Protein AF-A0AAU6CGR7-F1 (afdb_monomer_lite)

Secondary structure (DSSP, 8-state):
--SHHHHHHHHHHHHHHHHHHHHHHHHHHHHHHHHHHHHHHHHHH---S-SSHHHHHHHHHHHHHHHHHHHHHHHHHHHHHHHHHHHHHHHHHHHHHHHHHHHHHHTTPPPPPPPP--------

pLDDT: mean 73.62, std 15.47, range [38.69, 92.25]

Radius of gyration: 31.85 Å; chains: 1; bounding box: 56×22×113 Å

Structure (mmCIF, N/CA/C/O backbone):
data_AF-A0AAU6CGR7-F1
#
_entry.id   AF-A0AAU6CGR7-F1
#
loop_
_atom_site.group_PDB
_atom_site.id
_atom_site.type_symbol
_atom_site.label_atom_id
_atom_site.label_alt_id
_atom_site.label_comp_id
_atom_site.label_asym_id
_atom_site.label_entity_id
_atom_site.label_seq_id
_atom_site.pdbx_PDB_ins_code
_atom_site.Cartn_x
_atom_site.Cartn_y
_atom_site.Cartn_z
_atom_site.occupancy
_atom_site.B_iso_or_equiv
_atom_site.auth_seq_id
_atom_site.auth_comp_id
_atom_site.auth_asym_id
_atom_site.auth_atom_id
_atom_site.pdbx_PDB_model_num
ATOM 1 N N . MET A 1 1 ? 38.095 10.850 -31.794 1.00 39.06 1 MET A N 1
ATOM 2 C CA . MET A 1 1 ? 38.438 9.692 -30.947 1.00 39.06 1 MET A CA 1
ATOM 3 C C . MET A 1 1 ? 37.685 9.912 -29.651 1.00 39.06 1 MET A C 1
ATOM 5 O O . MET A 1 1 ? 38.155 10.679 -28.825 1.00 39.06 1 MET A O 1
ATOM 9 N N . GLY A 1 2 ? 36.451 9.421 -29.572 1.00 49.72 2 GLY A N 1
ATOM 10 C CA . GLY A 1 2 ? 35.550 9.723 -28.460 1.00 49.72 2 GLY A CA 1
ATOM 11 C C . GLY A 1 2 ? 34.107 9.376 -28.798 1.00 49.72 2 GLY A C 1
ATOM 12 O O . GLY A 1 2 ? 33.282 10.269 -28.818 1.00 49.72 2 GLY A O 1
ATOM 13 N N . ASP A 1 3 ? 33.844 8.109 -29.122 1.00 51.84 3 ASP A N 1
ATOM 14 C CA . ASP A 1 3 ? 32.479 7.601 -29.359 1.00 51.84 3 ASP A CA 1
ATOM 15 C C . ASP A 1 3 ? 32.293 6.154 -28.850 1.00 51.84 3 ASP A C 1
ATOM 17 O O . ASP A 1 3 ? 31.196 5.619 -28.911 1.00 51.84 3 ASP A O 1
ATOM 21 N N . ALA A 1 4 ? 33.348 5.495 -28.345 1.00 52.25 4 ALA A N 1
ATOM 22 C CA . ALA A 1 4 ? 33.279 4.093 -27.910 1.00 52.25 4 ALA A CA 1
ATOM 23 C C . ALA A 1 4 ? 32.996 3.923 -26.405 1.00 52.25 4 ALA A C 1
ATOM 25 O O . ALA A 1 4 ? 32.472 2.890 -26.006 1.00 52.25 4 ALA A O 1
ATOM 26 N N . ASP A 1 5 ? 33.329 4.918 -25.576 1.00 56.88 5 ASP A N 1
ATOM 27 C CA . ASP A 1 5 ? 33.093 4.851 -24.128 1.00 56.88 5 ASP A CA 1
ATOM 28 C C . ASP A 1 5 ? 31.621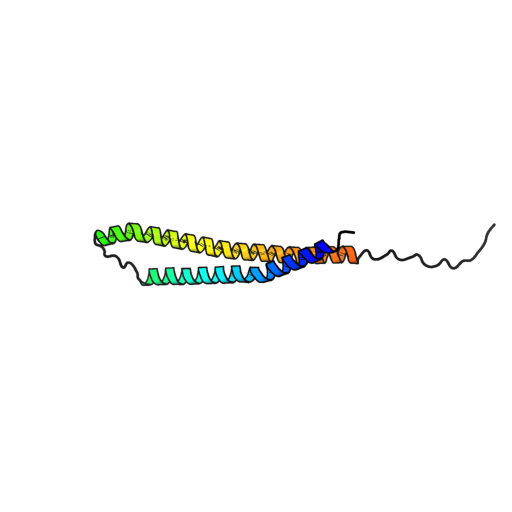 5.099 -23.764 1.00 56.88 5 ASP A C 1
ATOM 30 O O . ASP A 1 5 ? 31.126 4.517 -22.805 1.00 56.88 5 ASP A O 1
ATOM 34 N N . ASP A 1 6 ? 30.900 5.923 -24.531 1.00 58.56 6 ASP A N 1
ATOM 35 C CA . ASP A 1 6 ? 29.526 6.314 -24.183 1.00 58.56 6 ASP A CA 1
ATOM 36 C C . ASP A 1 6 ? 28.537 5.149 -24.369 1.00 58.56 6 ASP A C 1
ATOM 38 O O . ASP A 1 6 ? 27.712 4.904 -23.495 1.00 58.56 6 ASP A O 1
ATOM 42 N N . ASP A 1 7 ? 28.691 4.351 -25.432 1.00 56.81 7 ASP A N 1
ATOM 43 C CA . ASP A 1 7 ? 27.846 3.176 -25.726 1.00 56.81 7 ASP A CA 1
ATOM 44 C C . ASP A 1 7 ? 27.961 2.108 -24.618 1.00 56.81 7 ASP A C 1
ATOM 46 O O . ASP A 1 7 ? 26.971 1.582 -24.114 1.00 56.81 7 ASP A O 1
ATOM 50 N N . GLN A 1 8 ? 29.183 1.866 -24.131 1.00 59.12 8 GLN A N 1
ATOM 51 C CA . GLN A 1 8 ? 29.433 0.896 -23.063 1.00 59.12 8 GLN A CA 1
ATOM 52 C C . GLN A 1 8 ? 28.961 1.396 -21.684 1.00 59.12 8 GLN A C 1
ATOM 54 O O . GLN A 1 8 ? 28.552 0.602 -20.837 1.00 59.12 8 GLN A O 1
ATOM 59 N N . ILE A 1 9 ? 28.997 2.712 -21.443 1.00 60.59 9 ILE A N 1
ATOM 60 C CA . ILE A 1 9 ? 28.472 3.334 -20.216 1.00 60.59 9 ILE A CA 1
ATOM 61 C C . ILE A 1 9 ? 26.940 3.263 -20.173 1.00 60.59 9 ILE A C 1
ATOM 63 O O . ILE A 1 9 ? 26.363 3.129 -19.089 1.00 60.59 9 ILE A O 1
ATOM 67 N N . LEU A 1 10 ? 26.282 3.365 -21.326 1.00 61.75 10 LEU A N 1
ATOM 68 C CA . LEU A 1 10 ? 24.832 3.265 -21.458 1.00 61.75 10 LEU A CA 1
ATOM 69 C C . LEU A 1 10 ? 24.328 1.834 -21.216 1.00 61.75 10 LEU A C 1
ATOM 71 O O . LEU A 1 10 ? 23.432 1.648 -20.390 1.00 61.75 10 LEU A O 1
ATOM 75 N N . ASP A 1 11 ? 24.987 0.832 -21.803 1.00 62.16 11 ASP A N 1
ATOM 76 C CA . ASP A 1 11 ? 24.684 -0.591 -21.585 1.00 62.16 11 ASP A CA 1
ATOM 77 C C . ASP A 1 11 ? 24.747 -0.985 -20.099 1.00 62.16 11 ASP A C 1
ATOM 79 O O . ASP A 1 11 ? 23.850 -1.650 -19.574 1.00 62.16 11 ASP A O 1
ATOM 83 N N . ILE A 1 12 ? 25.793 -0.545 -19.388 1.00 64.31 12 ILE A N 1
ATOM 84 C CA . ILE A 1 12 ? 25.969 -0.836 -17.955 1.00 64.31 12 ILE A CA 1
ATOM 85 C C . ILE A 1 12 ? 24.809 -0.243 -17.139 1.00 64.31 12 ILE A C 1
ATOM 87 O O . ILE A 1 12 ? 24.236 -0.921 -16.287 1.00 64.31 12 ILE A O 1
ATOM 91 N N . LYS A 1 13 ? 24.405 0.998 -17.438 1.00 72.19 13 LYS A N 1
ATOM 92 C CA . LYS A 1 13 ? 23.290 1.669 -16.749 1.00 72.19 13 LYS A CA 1
ATOM 93 C C . LYS A 1 13 ? 21.935 1.027 -17.056 1.00 72.19 13 LYS A C 1
ATOM 95 O O . LYS A 1 13 ? 21.076 0.986 -16.177 1.00 72.19 13 LYS A O 1
ATOM 100 N N . LEU A 1 14 ? 21.738 0.517 -18.272 1.00 71.44 14 LEU A N 1
ATOM 101 C CA . LEU A 1 14 ? 20.518 -0.187 -18.667 1.00 71.44 14 LEU A CA 1
ATOM 102 C C . LEU A 1 14 ? 20.365 -1.513 -17.910 1.00 71.44 14 LEU A C 1
ATOM 104 O O . LEU A 1 14 ? 19.287 -1.807 -17.390 1.00 71.44 14 LEU A O 1
ATOM 108 N N . VAL A 1 15 ? 21.447 -2.286 -17.792 1.00 74.94 15 VAL A N 1
ATOM 109 C CA . VAL A 1 15 ? 21.461 -3.543 -17.026 1.00 74.94 15 VAL A CA 1
ATOM 110 C C . VAL A 1 15 ? 21.168 -3.293 -15.543 1.00 74.94 15 VAL A C 1
ATOM 112 O O . VAL A 1 15 ? 20.395 -4.038 -14.931 1.00 74.94 15 VAL A O 1
ATOM 115 N N . ASP A 1 16 ? 21.714 -2.222 -14.966 1.00 73.00 16 ASP A N 1
ATOM 116 C CA . ASP A 1 16 ? 21.454 -1.842 -13.572 1.00 73.00 16 ASP A CA 1
ATOM 117 C C . ASP A 1 16 ? 19.979 -1.462 -13.336 1.00 73.00 16 ASP A C 1
ATOM 119 O O . ASP A 1 16 ? 19.381 -1.854 -12.327 1.00 73.00 16 ASP A O 1
ATOM 123 N N . LEU A 1 17 ? 19.350 -0.757 -14.283 1.00 71.56 17 LEU A N 1
ATOM 124 C CA . LEU A 1 17 ? 17.918 -0.443 -14.231 1.00 71.56 17 LEU A CA 1
ATOM 125 C C . LEU A 1 17 ? 17.058 -1.708 -14.345 1.00 71.56 17 LEU A C 1
ATOM 127 O O . LEU A 1 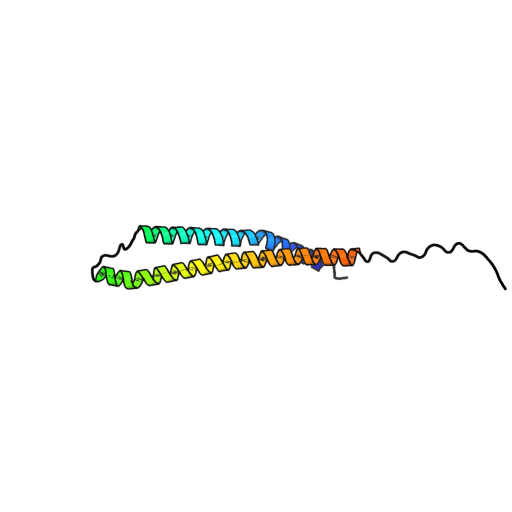17 ? 16.150 -1.907 -13.537 1.00 71.56 17 LEU A O 1
ATOM 131 N N . GLN A 1 18 ? 17.370 -2.597 -15.292 1.00 71.31 18 GLN A N 1
ATOM 132 C CA . GLN A 1 18 ? 16.637 -3.852 -15.500 1.00 71.31 18 GLN A CA 1
ATOM 133 C C . GLN A 1 18 ? 16.740 -4.810 -14.309 1.00 71.31 18 GLN A C 1
ATOM 135 O O . GLN A 1 18 ? 15.791 -5.534 -14.008 1.00 71.31 18 GLN A O 1
ATOM 140 N N . THR A 1 19 ? 17.876 -4.822 -13.613 1.00 80.19 19 THR A N 1
ATOM 141 C CA . THR A 1 19 ? 18.073 -5.671 -12.428 1.00 80.19 19 THR A CA 1
ATOM 142 C C . THR A 1 19 ? 17.437 -5.087 -11.167 1.00 80.19 19 THR A C 1
ATOM 144 O O . THR A 1 19 ? 16.981 -5.844 -10.306 1.00 80.19 19 THR A O 1
ATOM 147 N N . SER A 1 20 ? 17.352 -3.759 -11.063 1.00 79.19 20 SER A N 1
ATOM 148 C CA . SER A 1 20 ? 16.802 -3.071 -9.889 1.00 79.19 20 SER A CA 1
ATOM 149 C C . SER A 1 20 ? 15.283 -2.887 -9.954 1.00 79.19 20 SER A C 1
ATOM 151 O O . SER A 1 20 ? 14.614 -3.009 -8.926 1.00 79.19 20 SER A O 1
ATOM 153 N N . ALA A 1 21 ? 14.708 -2.642 -11.138 1.00 80.31 21 ALA A N 1
ATOM 154 C CA . ALA A 1 21 ? 13.271 -2.406 -11.314 1.00 80.31 21 ALA A CA 1
ATOM 155 C C . ALA A 1 21 ? 12.370 -3.479 -10.674 1.00 80.31 21 ALA A C 1
ATOM 157 O O . ALA A 1 21 ? 11.494 -3.110 -9.881 1.00 80.31 21 ALA A O 1
ATOM 158 N N . PRO A 1 22 ? 12.606 -4.792 -10.876 1.00 85.44 22 PRO A N 1
ATOM 159 C CA . PRO A 1 22 ? 11.768 -5.836 -10.285 1.00 85.44 22 PRO A CA 1
ATOM 160 C C . PRO A 1 22 ? 11.733 -5.811 -8.749 1.00 85.44 22 PRO A C 1
ATOM 162 O O . PRO A 1 22 ? 10.752 -6.251 -8.143 1.00 85.44 22 PRO A O 1
ATOM 165 N N . GLN A 1 23 ? 12.776 -5.283 -8.098 1.00 87.88 23 GLN A N 1
ATOM 166 C CA . GLN A 1 23 ? 12.830 -5.183 -6.638 1.00 87.88 23 GLN A CA 1
ATOM 167 C C . GLN A 1 23 ? 11.829 -4.151 -6.111 1.00 87.88 23 GLN A C 1
ATOM 169 O O . GLN A 1 23 ? 11.154 -4.408 -5.118 1.00 87.88 23 GLN A O 1
ATOM 174 N N . PHE A 1 24 ? 11.666 -3.016 -6.795 1.00 80.19 24 PHE A N 1
ATOM 175 C CA . PHE A 1 24 ? 10.690 -1.990 -6.411 1.00 80.19 24 PHE A CA 1
ATOM 176 C C . PHE A 1 24 ? 9.251 -2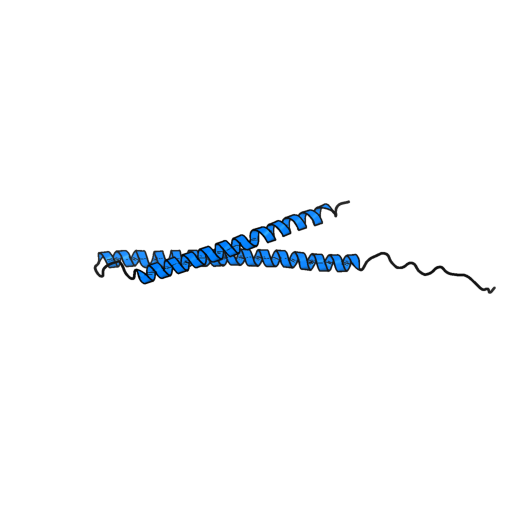.485 -6.564 1.00 80.19 24 PHE A C 1
ATOM 178 O O . PHE A 1 24 ? 8.427 -2.236 -5.684 1.00 80.19 24 PHE A O 1
ATOM 185 N N . LEU A 1 25 ? 8.969 -3.257 -7.618 1.00 84.69 25 LEU A N 1
ATOM 186 C CA . LEU A 1 25 ? 7.674 -3.917 -7.787 1.00 84.69 25 LEU A CA 1
ATOM 187 C C . LEU A 1 25 ? 7.415 -4.946 -6.680 1.00 84.69 25 LEU A C 1
ATOM 189 O O . LEU A 1 25 ? 6.337 -4.956 -6.087 1.00 84.69 25 LEU A O 1
ATOM 193 N N . THR A 1 26 ? 8.414 -5.778 -6.369 1.00 89.75 26 THR A N 1
ATOM 194 C CA . THR A 1 26 ? 8.316 -6.784 -5.300 1.00 89.75 26 THR A CA 1
ATOM 195 C C . THR A 1 26 ? 8.034 -6.113 -3.957 1.00 89.75 26 THR A C 1
ATOM 197 O O . THR A 1 26 ? 7.052 -6.437 -3.296 1.00 89.75 26 THR A O 1
ATOM 200 N N . HIS A 1 27 ? 8.825 -5.104 -3.590 1.00 87.94 27 HIS A N 1
ATOM 201 C CA . HIS A 1 27 ? 8.656 -4.380 -2.332 1.00 87.94 27 HIS A CA 1
ATOM 202 C C . HIS A 1 27 ? 7.333 -3.600 -2.268 1.00 87.94 27 HIS A C 1
ATOM 204 O O . HIS A 1 27 ? 6.718 -3.536 -1.204 1.00 87.94 27 HIS A O 1
ATOM 210 N N . SER A 1 28 ? 6.863 -3.035 -3.387 1.00 84.44 28 SER A N 1
ATOM 211 C CA . SER A 1 28 ? 5.533 -2.416 -3.472 1.00 84.44 28 SER A CA 1
ATOM 212 C C . SER A 1 28 ? 4.425 -3.43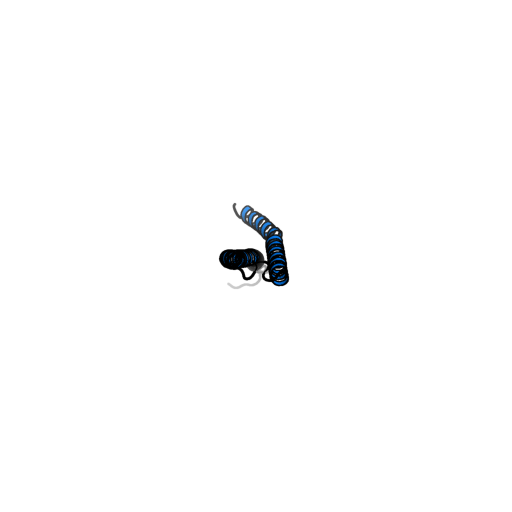7 -3.192 1.00 84.44 28 SER A C 1
ATOM 214 O O . SER A 1 28 ? 3.542 -3.188 -2.368 1.00 84.44 28 SER A O 1
ATOM 216 N N . SER A 1 29 ? 4.502 -4.611 -3.824 1.00 88.44 29 SER A N 1
ATOM 217 C CA . SER A 1 29 ? 3.525 -5.691 -3.659 1.00 88.44 29 SER A CA 1
ATOM 218 C C . SER A 1 29 ? 3.514 -6.255 -2.236 1.00 88.44 29 SER A C 1
ATOM 220 O O . SER A 1 29 ? 2.441 -6.452 -1.654 1.00 88.44 29 SER A O 1
ATOM 222 N N . ASP A 1 30 ? 4.692 -6.453 -1.643 1.00 91.50 30 ASP A N 1
ATOM 223 C CA . ASP A 1 30 ? 4.838 -6.911 -0.262 1.00 91.50 30 ASP A CA 1
ATOM 224 C C . ASP A 1 30 ? 4.243 -5.902 0.722 1.00 91.50 30 ASP A C 1
ATOM 226 O O . ASP A 1 30 ? 3.492 -6.283 1.625 1.00 91.50 30 ASP A O 1
ATOM 230 N N . LEU A 1 31 ? 4.518 -4.607 0.521 1.00 87.56 31 LEU A N 1
ATOM 231 C CA . LEU A 1 31 ? 3.978 -3.537 1.356 1.00 87.56 31 LEU A CA 1
ATOM 232 C C . LEU A 1 31 ? 2.451 -3.448 1.243 1.00 87.56 31 LEU A C 1
ATOM 234 O O . LEU A 1 31 ? 1.767 -3.398 2.266 1.00 87.56 31 LEU A O 1
ATOM 238 N N . ALA A 1 32 ? 1.906 -3.497 0.025 1.00 87.25 32 ALA A N 1
ATOM 239 C CA . ALA A 1 32 ? 0.462 -3.514 -0.201 1.00 87.25 32 ALA A CA 1
ATOM 240 C C . ALA A 1 32 ? -0.198 -4.743 0.450 1.00 87.25 32 ALA A C 1
ATOM 242 O O . ALA A 1 32 ? -1.224 -4.633 1.121 1.00 87.25 32 ALA A O 1
ATOM 243 N N . THR A 1 33 ? 0.424 -5.917 0.327 1.00 92.25 33 THR A N 1
ATOM 244 C CA . THR A 1 33 ? -0.066 -7.159 0.940 1.00 92.25 33 THR A CA 1
ATOM 245 C C . THR A 1 33 ? -0.046 -7.086 2.466 1.00 92.25 33 THR A C 1
ATOM 247 O O . THR A 1 33 ? -1.007 -7.494 3.125 1.00 92.25 33 THR A O 1
ATOM 250 N N . ALA A 1 34 ? 1.038 -6.574 3.051 1.00 91.56 34 ALA A N 1
ATOM 251 C CA . ALA A 1 34 ? 1.151 -6.376 4.491 1.00 91.56 34 ALA A CA 1
ATOM 252 C C . ALA A 1 34 ? 0.094 -5.389 5.002 1.00 91.56 34 ALA A C 1
ATOM 254 O O . ALA A 1 34 ? -0.518 -5.634 6.044 1.00 91.56 34 ALA A O 1
ATOM 255 N N . LEU A 1 35 ? -0.175 -4.325 4.243 1.00 88.56 35 LEU A N 1
ATOM 256 C CA . LEU A 1 35 ? -1.203 -3.352 4.576 1.00 88.56 35 LEU A CA 1
ATOM 257 C C . LEU A 1 35 ? -2.608 -3.963 4.572 1.00 88.56 35 LEU A C 1
ATOM 259 O O . LEU A 1 35 ? -3.344 -3.783 5.539 1.00 88.56 35 LEU A O 1
ATOM 263 N N . VAL A 1 36 ? -2.964 -4.731 3.540 1.00 90.12 36 VAL A N 1
ATOM 264 C CA . VAL A 1 36 ? -4.262 -5.423 3.474 1.00 90.12 36 VAL A CA 1
ATOM 265 C C . VAL A 1 36 ? -4.426 -6.380 4.657 1.00 90.12 36 VAL A C 1
ATOM 267 O O . VAL A 1 36 ? -5.489 -6.434 5.277 1.00 90.12 36 VAL A O 1
ATOM 270 N N . LYS A 1 37 ? -3.365 -7.109 5.027 1.00 92.00 37 LYS A N 1
ATOM 271 C CA . LYS A 1 37 ? -3.374 -7.979 6.214 1.00 92.00 37 LYS A CA 1
ATOM 272 C C . LYS A 1 37 ? -3.571 -7.184 7.504 1.00 92.00 37 LYS A C 1
ATOM 274 O O . LYS A 1 37 ? -4.340 -7.618 8.359 1.00 92.00 37 LYS A O 1
ATOM 279 N N . LEU A 1 38 ? -2.907 -6.036 7.642 1.00 86.44 38 LEU A N 1
ATOM 280 C CA . LEU A 1 38 ? -3.069 -5.150 8.791 1.00 86.44 38 LEU A CA 1
ATOM 281 C C . LEU A 1 38 ? -4.508 -4.627 8.878 1.00 86.44 38 LEU A C 1
ATOM 283 O O . LEU A 1 38 ? -5.153 -4.826 9.901 1.00 86.44 38 LEU A O 1
ATOM 287 N N . GLN A 1 39 ? -5.032 -4.027 7.807 1.00 87.25 39 GLN A N 1
ATOM 288 C CA . GLN A 1 39 ? -6.410 -3.531 7.734 1.00 87.25 39 GLN A CA 1
ATOM 289 C C . GLN A 1 39 ? -7.422 -4.637 8.064 1.00 87.25 39 GLN A C 1
ATOM 291 O O . GLN A 1 39 ? -8.327 -4.429 8.870 1.00 87.25 39 GLN A O 1
ATOM 296 N N . GLY A 1 40 ? -7.239 -5.832 7.492 1.00 87.56 40 GLY A N 1
ATOM 297 C CA . GLY A 1 40 ? -8.087 -6.992 7.760 1.00 87.56 40 GLY A CA 1
ATOM 298 C C . GLY A 1 40 ? -8.028 -7.446 9.219 1.00 87.56 40 GLY A C 1
ATOM 299 O O . GLY A 1 40 ? -9.067 -7.703 9.823 1.00 87.56 40 GLY A O 1
ATOM 300 N N . GLY A 1 41 ? -6.832 -7.494 9.812 1.00 86.75 41 GLY A N 1
ATOM 301 C CA . GLY A 1 41 ? -6.647 -7.823 11.226 1.00 86.75 41 GLY A CA 1
ATOM 302 C C . GLY A 1 41 ? -7.294 -6.798 12.160 1.00 86.75 41 GLY A C 1
ATOM 303 O O . GLY A 1 41 ? -7.954 -7.179 13.124 1.00 86.75 41 GLY A O 1
ATOM 304 N N . LEU A 1 42 ? -7.167 -5.507 11.844 1.00 83.31 42 LEU A N 1
ATOM 305 C CA . LEU A 1 42 ? -7.795 -4.427 12.605 1.00 83.31 42 LEU A CA 1
ATOM 306 C C . LEU A 1 42 ? -9.323 -4.467 12.500 1.00 83.31 42 LEU A C 1
ATOM 308 O O . LEU A 1 42 ? -10.007 -4.356 13.513 1.00 83.31 42 LEU A O 1
ATOM 312 N N . ALA A 1 43 ? -9.867 -4.700 11.305 1.00 82.19 43 ALA A N 1
ATOM 313 C CA . ALA A 1 43 ? -11.306 -4.850 11.109 1.00 82.19 43 ALA A CA 1
ATOM 314 C C . ALA A 1 43 ? -11.862 -6.083 11.844 1.00 82.19 43 ALA A C 1
ATOM 316 O O . ALA A 1 43 ? -12.925 -6.006 12.458 1.00 82.19 43 ALA A O 1
ATOM 317 N N . ALA A 1 44 ? -11.134 -7.204 11.822 1.00 84.25 44 ALA A N 1
ATOM 318 C CA . ALA A 1 44 ? -11.517 -8.430 12.522 1.00 84.25 44 ALA A CA 1
ATOM 319 C C . ALA A 1 44 ? -11.454 -8.289 14.052 1.00 84.25 44 ALA A C 1
ATOM 321 O O . ALA A 1 44 ? -12.261 -8.895 14.755 1.00 84.25 44 ALA A O 1
ATOM 322 N N . ALA A 1 45 ? -10.523 -7.481 14.569 1.00 79.81 45 ALA A N 1
ATOM 323 C CA . ALA A 1 45 ? -10.448 -7.152 15.990 1.00 79.81 45 ALA A CA 1
ATOM 324 C C . ALA A 1 45 ? -11.616 -6.262 16.460 1.00 79.81 45 ALA A C 1
ATOM 326 O O . ALA A 1 45 ? -11.905 -6.216 17.657 1.00 79.81 45 ALA A O 1
ATOM 327 N N . GLY A 1 46 ? -12.308 -5.588 15.535 1.00 75.31 46 GLY A N 1
ATOM 328 C CA . GLY A 1 46 ? -13.422 -4.695 15.838 1.00 75.31 46 GLY A CA 1
ATOM 329 C C . GLY A 1 46 ? -12.979 -3.482 16.656 1.00 75.31 46 GLY A C 1
ATOM 330 O O . GLY A 1 46 ? -11.879 -2.968 16.473 1.00 75.31 46 GLY A O 1
ATOM 331 N N . SER A 1 47 ? -13.838 -3.025 17.567 1.00 77.81 47 SER A N 1
ATOM 332 C CA . SER A 1 47 ? -13.513 -1.964 18.526 1.00 77.81 47 SER A CA 1
ATOM 333 C C . SER A 1 47 ? -13.108 -2.591 19.866 1.00 77.81 47 SER A C 1
ATOM 335 O O . SER A 1 47 ? -13.984 -2.847 20.694 1.00 77.81 47 SER A O 1
ATOM 337 N N . PRO A 1 48 ? -11.812 -2.874 20.111 1.00 71.88 48 PRO A N 1
ATOM 338 C CA . PRO A 1 48 ? -11.345 -3.433 21.383 1.00 71.88 48 PRO A CA 1
ATOM 339 C C . PRO A 1 48 ? -11.472 -2.451 22.557 1.00 71.88 48 PRO A C 1
ATOM 341 O O . PRO A 1 48 ? -11.336 -2.851 23.711 1.00 71.88 48 PRO A O 1
ATOM 344 N N . TRP A 1 49 ? -11.710 -1.169 22.278 1.00 76.94 49 TRP A N 1
ATOM 345 C CA . TRP A 1 49 ? -11.981 -0.145 23.278 1.00 76.94 49 TRP A CA 1
ATOM 346 C C . TRP A 1 49 ? -13.464 -0.169 23.676 1.00 76.94 49 TRP A C 1
ATOM 348 O O . TRP A 1 49 ? -14.356 -0.208 22.829 1.00 76.94 49 TRP A O 1
ATOM 358 N N . GLY A 1 50 ? -13.734 -0.180 24.983 1.00 77.94 50 GLY A N 1
ATOM 359 C CA . GLY A 1 50 ? -15.094 -0.196 25.523 1.00 77.94 50 GLY A CA 1
ATOM 360 C C . GLY A 1 50 ? -15.898 1.068 25.187 1.00 77.94 50 GLY A C 1
ATOM 361 O O . GLY A 1 50 ? -15.375 2.057 24.684 1.00 77.94 50 GLY A O 1
ATOM 362 N N . GLY A 1 51 ? -17.199 1.050 25.489 1.00 84.00 51 GLY A N 1
ATOM 363 C CA . GLY A 1 51 ? -18.079 2.216 25.309 1.00 84.00 51 GLY A CA 1
ATOM 364 C C . GLY A 1 51 ? -18.016 3.250 26.442 1.00 84.00 51 GLY A C 1
ATOM 365 O O . GLY A 1 51 ? -18.789 4.212 26.428 1.00 84.00 51 GLY A O 1
ATOM 366 N N . ASP A 1 52 ? -17.155 3.033 27.437 1.00 88.69 52 ASP A N 1
ATOM 367 C CA . ASP A 1 52 ? -16.942 3.952 28.551 1.00 88.69 52 ASP A CA 1
ATOM 368 C C . ASP A 1 52 ? -16.099 5.167 28.130 1.00 88.69 52 ASP A C 1
ATOM 370 O O . ASP A 1 52 ? -15.592 5.258 27.009 1.00 88.69 52 ASP A O 1
ATOM 374 N N . ASP A 1 53 ? -15.974 6.151 29.019 1.00 89.62 53 ASP A N 1
ATOM 375 C CA . ASP A 1 53 ? -15.270 7.395 28.695 1.00 89.62 53 ASP A CA 1
ATOM 376 C C . ASP A 1 53 ? -13.780 7.165 28.398 1.00 89.62 53 ASP A C 1
ATOM 378 O O . ASP A 1 53 ? -13.198 7.882 27.587 1.00 89.62 53 ASP A O 1
ATOM 382 N N . GLN A 1 54 ? -13.171 6.140 29.003 1.00 87.94 54 GLN A N 1
ATOM 383 C CA . GLN A 1 54 ? -11.788 5.752 28.720 1.00 87.94 54 GLN A CA 1
ATOM 384 C C . GLN A 1 54 ? -11.653 5.139 27.321 1.00 87.94 54 GLN A C 1
ATOM 386 O O . GLN A 1 54 ? -10.747 5.501 26.571 1.00 87.94 54 GLN A O 1
ATOM 391 N N . GLY A 1 55 ? -12.579 4.264 26.928 1.00 87.31 55 GLY A N 1
ATOM 392 C CA . GLY A 1 55 ? -12.612 3.672 25.598 1.00 87.31 55 GLY A CA 1
ATOM 393 C C . GLY A 1 55 ? -12.911 4.687 24.495 1.00 87.31 55 GLY A C 1
ATOM 394 O O . GLY A 1 55 ? -12.298 4.619 23.433 1.00 87.31 55 GLY A O 1
ATOM 395 N N . LYS A 1 56 ? -13.750 5.698 24.756 1.00 88.00 56 LYS A N 1
ATOM 396 C CA . LYS A 1 56 ? -13.957 6.826 23.828 1.00 88.00 56 LYS A CA 1
ATOM 397 C C . LYS A 1 56 ? -12.695 7.668 23.644 1.00 88.00 56 LYS A C 1
ATOM 399 O O . LYS A 1 56 ? -12.313 7.938 22.512 1.00 88.00 56 LYS A O 1
ATOM 404 N N . GLN A 1 57 ? -12.005 8.020 24.730 1.00 88.81 57 GLN A N 1
ATOM 405 C CA . GLN A 1 57 ? -10.737 8.758 24.641 1.00 88.81 57 GLN A CA 1
ATOM 406 C C . GLN A 1 57 ? -9.672 7.971 23.871 1.00 88.81 57 GLN A C 1
ATOM 408 O O . GLN A 1 57 ? -8.931 8.545 23.073 1.00 88.81 57 GLN A O 1
ATOM 413 N N . PHE A 1 58 ? -9.618 6.652 24.074 1.00 88.00 58 PHE A N 1
ATOM 414 C CA . PHE A 1 58 ? -8.749 5.782 23.291 1.00 88.00 58 PHE A CA 1
ATOM 415 C C . PHE A 1 58 ? -9.139 5.791 21.811 1.00 88.00 58 PHE A C 1
ATOM 417 O O . PHE A 1 58 ? -8.275 5.985 20.959 1.00 88.00 58 PHE A O 1
ATOM 424 N N . GLN A 1 59 ? -10.428 5.627 21.497 1.00 88.31 59 GLN A N 1
ATOM 425 C CA . GLN A 1 59 ? -10.944 5.654 20.127 1.00 88.31 59 GLN A CA 1
ATOM 426 C C . GLN A 1 59 ? -10.559 6.940 19.391 1.00 88.31 59 GLN A C 1
ATOM 428 O O . GLN A 1 59 ? -10.084 6.875 18.254 1.00 88.31 59 GLN A O 1
ATOM 433 N N . ASP A 1 60 ? -10.752 8.086 20.046 1.00 89.38 60 ASP A N 1
ATOM 434 C CA . ASP A 1 60 ? -10.528 9.415 19.475 1.00 89.38 60 ASP A CA 1
ATOM 435 C C . ASP A 1 60 ? -9.073 9.621 19.040 1.00 89.38 60 ASP A C 1
ATOM 437 O O . ASP A 1 60 ? -8.808 10.363 18.096 1.00 89.38 60 ASP A O 1
ATOM 441 N N . GLN A 1 61 ? -8.124 8.937 19.683 1.00 89.06 61 GLN A N 1
ATOM 442 C CA . GLN A 1 61 ? -6.719 8.946 19.273 1.00 89.06 61 GLN A CA 1
ATOM 443 C C . GLN A 1 61 ? -6.378 7.800 18.320 1.00 89.06 61 GLN A C 1
ATOM 445 O O . GLN A 1 61 ? -5.620 7.976 17.366 1.00 89.06 61 GLN A O 1
ATOM 450 N N . TYR A 1 62 ? -6.920 6.614 18.568 1.00 87.88 62 TYR A N 1
ATOM 451 C CA . TYR A 1 62 ? -6.569 5.402 17.844 1.00 87.88 62 TYR A CA 1
ATOM 452 C C . TYR A 1 62 ? -7.012 5.446 16.379 1.00 87.88 62 TYR A C 1
ATOM 454 O O . TYR A 1 62 ? -6.201 5.204 15.483 1.00 87.88 62 TYR A O 1
ATOM 462 N N . VAL A 1 63 ? -8.280 5.785 16.120 1.00 88.00 63 VAL A N 1
ATOM 463 C CA . VAL A 1 63 ? -8.863 5.729 14.769 1.00 88.00 63 VAL A CA 1
ATOM 464 C C . VAL A 1 63 ? -8.154 6.681 13.796 1.00 88.00 63 VAL A C 1
ATOM 466 O O . VAL A 1 63 ? -7.768 6.224 12.713 1.00 88.00 63 VAL A O 1
ATOM 469 N N . PRO A 1 64 ? -7.902 7.962 14.138 1.00 90.94 64 PRO A N 1
ATOM 470 C CA . PRO A 1 64 ? -7.170 8.860 13.247 1.00 90.94 64 PRO A CA 1
ATOM 471 C C . PRO A 1 64 ? -5.732 8.401 12.985 1.00 90.94 64 PRO A C 1
ATOM 473 O O . PRO A 1 64 ? -5.259 8.491 11.852 1.00 90.94 64 PRO A O 1
ATOM 476 N N . ASN A 1 65 ? -5.047 7.862 13.998 1.00 88.56 65 ASN A N 1
ATOM 477 C CA . ASN A 1 65 ? -3.663 7.403 13.863 1.00 88.56 65 ASN A CA 1
ATOM 478 C C . ASN A 1 65 ? -3.549 6.178 12.952 1.00 88.56 65 ASN A C 1
ATOM 480 O O . ASN A 1 65 ? -2.709 6.160 12.053 1.00 88.56 65 ASN A O 1
ATOM 484 N N . VAL A 1 66 ? -4.423 5.182 13.131 1.00 88.12 66 VAL A N 1
ATOM 485 C CA . VAL A 1 66 ? -4.493 4.014 12.239 1.00 88.12 66 VAL A CA 1
ATOM 486 C C . VAL A 1 66 ? -4.801 4.442 10.809 1.00 88.12 66 VAL A C 1
ATOM 488 O O . VAL A 1 66 ? -4.160 3.970 9.872 1.00 88.12 66 VAL A O 1
ATOM 491 N N . THR A 1 67 ? -5.744 5.366 10.640 1.00 88.94 67 THR A N 1
ATOM 492 C CA . THR A 1 67 ? -6.143 5.893 9.330 1.00 88.94 67 THR A CA 1
ATOM 493 C C . THR A 1 67 ? -4.975 6.599 8.632 1.00 88.94 67 THR A C 1
ATOM 495 O O . THR A 1 67 ? -4.684 6.315 7.472 1.00 88.94 67 THR A O 1
ATOM 498 N N . SER A 1 68 ? -4.251 7.462 9.351 1.00 89.44 68 SER A N 1
ATOM 499 C CA . SER A 1 68 ? -3.067 8.163 8.839 1.00 89.44 68 SER A CA 1
ATOM 500 C C . SER A 1 68 ? -1.939 7.198 8.460 1.00 89.44 68 SER A C 1
ATOM 502 O O . SER A 1 68 ? -1.387 7.278 7.363 1.00 89.44 68 SER A O 1
ATOM 504 N N . MET A 1 69 ? -1.639 6.229 9.330 1.00 86.69 69 MET A N 1
ATOM 505 C CA . MET A 1 69 ? -0.605 5.222 9.078 1.00 86.69 69 MET A CA 1
ATOM 506 C C . MET A 1 69 ? -0.939 4.355 7.860 1.00 86.69 69 MET A C 1
ATOM 508 O O . MET A 1 69 ? -0.061 4.043 7.057 1.00 86.69 69 MET A O 1
ATOM 512 N N . THR A 1 70 ? -2.217 4.009 7.703 1.00 89.19 70 THR A N 1
ATOM 513 C CA . THR A 1 70 ? -2.716 3.241 6.562 1.00 89.19 70 THR A CA 1
ATOM 514 C C . THR A 1 70 ? -2.541 4.020 5.261 1.00 89.19 70 THR A C 1
ATOM 516 O O . THR A 1 70 ? -1.924 3.510 4.332 1.00 89.19 70 THR A O 1
ATOM 519 N N . MET A 1 71 ? -2.985 5.281 5.218 1.00 88.00 71 MET A N 1
ATOM 520 C CA . MET A 1 71 ? -2.803 6.142 4.044 1.00 88.00 71 MET A CA 1
ATOM 521 C C . MET A 1 71 ? -1.327 6.330 3.677 1.00 88.00 71 MET A C 1
ATOM 523 O O . MET A 1 71 ? -0.967 6.270 2.505 1.00 88.00 71 MET A O 1
ATOM 527 N N . ALA A 1 72 ? -0.451 6.529 4.665 1.00 88.06 72 ALA A N 1
ATOM 528 C CA . ALA A 1 72 ? 0.981 6.666 4.416 1.00 88.06 72 ALA A CA 1
ATOM 529 C C . ALA A 1 72 ? 1.576 5.398 3.777 1.00 88.06 72 ALA A C 1
ATOM 531 O O . ALA A 1 72 ? 2.362 5.495 2.834 1.00 88.06 72 ALA A O 1
ATOM 532 N N . ALA A 1 73 ? 1.179 4.214 4.250 1.00 86.88 73 ALA A N 1
ATOM 533 C CA . ALA A 1 73 ? 1.615 2.944 3.676 1.00 86.88 73 ALA A CA 1
ATOM 534 C C . ALA A 1 73 ? 1.101 2.739 2.238 1.00 86.88 73 ALA A C 1
ATOM 536 O O . ALA A 1 73 ? 1.861 2.265 1.394 1.00 86.88 73 ALA A O 1
ATOM 537 N N . GLU A 1 74 ? -0.139 3.142 1.931 1.00 86.81 74 GLU A N 1
ATOM 538 C CA . GLU A 1 74 ? -0.681 3.110 0.560 1.00 86.81 74 GLU A CA 1
ATOM 539 C C . GLU A 1 74 ? 0.119 4.013 -0.379 1.00 86.81 74 GLU A C 1
ATOM 541 O O . GLU A 1 74 ? 0.533 3.579 -1.453 1.00 86.81 74 GLU A O 1
ATOM 546 N N . ILE A 1 75 ? 0.394 5.251 0.043 1.00 89.25 75 ILE A N 1
ATOM 547 C CA . ILE A 1 75 ? 1.185 6.213 -0.736 1.00 89.25 75 ILE A CA 1
ATOM 548 C C . ILE A 1 75 ? 2.591 5.669 -1.002 1.00 89.25 75 ILE A C 1
ATOM 550 O O . ILE A 1 75 ? 3.094 5.793 -2.116 1.00 89.25 75 ILE A O 1
ATOM 554 N N . LEU A 1 76 ? 3.223 5.041 -0.008 1.00 84.19 76 LEU A N 1
ATOM 555 C CA . LEU A 1 76 ? 4.535 4.419 -0.180 1.00 84.19 76 LEU A CA 1
ATOM 556 C C . LEU A 1 76 ? 4.485 3.258 -1.177 1.00 84.19 76 LEU A C 1
ATOM 558 O O . LEU A 1 76 ? 5.328 3.197 -2.068 1.00 84.19 76 LEU A O 1
ATOM 562 N N . ALA A 1 77 ? 3.492 2.370 -1.076 1.00 84.25 77 ALA A N 1
ATOM 563 C CA . ALA A 1 77 ? 3.346 1.254 -2.010 1.00 84.25 77 ALA A CA 1
ATOM 564 C C . ALA A 1 77 ? 3.147 1.752 -3.451 1.00 84.25 77 ALA A C 1
ATOM 566 O O . ALA A 1 77 ? 3.829 1.281 -4.364 1.00 84.25 77 ALA A O 1
ATOM 567 N N . LEU A 1 78 ? 2.283 2.753 -3.645 1.00 83.56 78 LEU A N 1
ATOM 568 C CA . LEU A 1 78 ? 2.065 3.403 -4.940 1.00 83.56 78 LEU A CA 1
ATOM 569 C C . LEU A 1 78 ? 3.333 4.091 -5.456 1.00 83.56 78 LEU A C 1
ATOM 571 O O . LEU A 1 78 ? 3.663 3.963 -6.631 1.00 83.56 78 LEU A O 1
ATOM 575 N N . GLY A 1 79 ? 4.070 4.780 -4.583 1.00 86.06 79 GLY A N 1
ATOM 576 C CA . GLY A 1 79 ? 5.339 5.414 -4.928 1.00 86.06 79 GLY A CA 1
ATOM 577 C C . GLY A 1 79 ? 6.376 4.400 -5.406 1.00 86.06 79 GLY A C 1
ATOM 578 O O . GLY A 1 79 ? 6.999 4.611 -6.440 1.00 86.06 79 GLY A O 1
ATOM 579 N N . LEU A 1 80 ? 6.522 3.266 -4.715 1.00 85.94 80 LEU A N 1
ATOM 580 C CA . LEU A 1 80 ? 7.442 2.204 -5.132 1.00 85.94 80 LEU A CA 1
ATOM 581 C C . LEU A 1 80 ? 7.045 1.588 -6.484 1.00 85.94 80 LEU A C 1
ATOM 583 O O . LEU A 1 80 ? 7.920 1.365 -7.319 1.00 85.94 80 LEU A O 1
ATOM 587 N N . ALA A 1 81 ? 5.749 1.362 -6.725 1.00 79.88 81 ALA A N 1
ATOM 588 C CA . ALA A 1 81 ? 5.262 0.896 -8.026 1.00 79.88 81 ALA A CA 1
ATOM 589 C C . ALA A 1 81 ? 5.539 1.926 -9.132 1.00 79.88 81 ALA A C 1
ATOM 591 O O . ALA A 1 81 ? 6.023 1.575 -10.201 1.00 79.88 81 ALA A O 1
ATOM 592 N N . SER A 1 82 ? 5.329 3.212 -8.845 1.00 80.94 82 SER A N 1
ATOM 593 C CA . SER A 1 82 ? 5.611 4.298 -9.784 1.00 80.94 82 SER A CA 1
ATOM 594 C C . SER A 1 82 ? 7.094 4.383 -10.166 1.00 80.94 82 SER A C 1
ATOM 596 O O . SER A 1 82 ? 7.406 4.639 -11.327 1.00 80.94 82 SER A O 1
ATOM 598 N N . ILE A 1 83 ? 8.015 4.138 -9.224 1.00 81.88 83 ILE A N 1
ATOM 599 C CA . ILE A 1 83 ? 9.452 4.068 -9.530 1.00 81.88 83 ILE A CA 1
ATOM 600 C C . ILE A 1 83 ? 9.744 2.862 -10.437 1.00 81.88 83 ILE A C 1
ATOM 602 O O . ILE A 1 83 ? 10.510 3.007 -11.386 1.00 81.88 83 ILE A O 1
ATOM 606 N N . HIS A 1 84 ? 9.134 1.696 -10.188 1.00 86.75 84 HIS A N 1
ATOM 607 C CA . HIS A 1 84 ? 9.254 0.547 -11.096 1.00 86.75 84 HIS A CA 1
ATOM 608 C C . HIS A 1 84 ? 8.822 0.913 -12.520 1.00 86.75 84 HIS A C 1
ATOM 610 O O . HIS A 1 84 ? 9.594 0.690 -13.450 1.00 86.75 84 HIS A O 1
ATOM 616 N N . ASP A 1 85 ? 7.642 1.513 -12.677 1.00 78.81 85 ASP A N 1
ATOM 617 C CA . ASP A 1 85 ? 7.103 1.865 -13.993 1.00 78.81 85 ASP A CA 1
ATOM 618 C C . ASP A 1 85 ? 8.014 2.867 -14.712 1.00 78.81 85 ASP A C 1
ATOM 620 O O . ASP A 1 85 ? 8.362 2.671 -15.872 1.00 78.81 85 ASP A O 1
ATOM 624 N N . ALA A 1 86 ? 8.512 3.882 -13.998 1.00 81.44 86 ALA A N 1
ATOM 625 C CA . ALA A 1 86 ? 9.459 4.844 -14.557 1.00 81.44 86 ALA A CA 1
ATOM 626 C C . ALA A 1 86 ? 10.792 4.198 -14.984 1.00 81.44 86 ALA A C 1
ATOM 628 O O . ALA A 1 86 ? 11.380 4.604 -15.987 1.00 81.44 86 ALA A O 1
ATOM 629 N N . MET A 1 87 ? 11.286 3.204 -14.236 1.00 81.31 87 MET A N 1
ATOM 630 C CA . MET A 1 87 ? 12.506 2.475 -14.600 1.00 81.31 87 MET A CA 1
ATOM 631 C C . MET A 1 87 ? 12.287 1.544 -15.797 1.00 81.31 87 MET A C 1
ATOM 633 O O . MET A 1 87 ? 13.169 1.453 -16.649 1.00 81.31 87 MET A O 1
ATOM 637 N N . ALA A 1 88 ? 11.124 0.893 -15.886 1.00 80.94 88 ALA A N 1
ATOM 638 C CA . ALA A 1 88 ? 10.749 0.065 -17.029 1.00 80.94 88 ALA A CA 1
ATOM 639 C C . ALA A 1 88 ? 10.615 0.910 -18.307 1.00 80.94 88 ALA A C 1
ATOM 641 O O . ALA A 1 88 ? 11.247 0.593 -19.313 1.00 80.94 88 ALA A O 1
ATOM 642 N N . ASP A 1 89 ? 9.908 2.042 -18.235 1.00 78.56 89 ASP A N 1
ATOM 643 C CA . ASP A 1 89 ? 9.761 2.983 -19.352 1.00 78.56 89 ASP A CA 1
ATOM 644 C C . ASP A 1 89 ? 11.116 3.541 -19.816 1.00 78.56 89 ASP A C 1
ATOM 646 O O . ASP A 1 89 ? 11.362 3.689 -21.016 1.00 78.56 89 ASP A O 1
ATOM 650 N N . MET A 1 90 ? 12.022 3.840 -18.877 1.00 74.88 90 MET A N 1
ATOM 651 C CA . MET A 1 90 ? 13.369 4.312 -19.206 1.00 74.88 90 MET A CA 1
ATOM 652 C C . MET A 1 90 ? 14.195 3.228 -19.909 1.00 74.88 90 MET A C 1
ATOM 654 O O . MET A 1 90 ? 14.898 3.538 -20.873 1.00 74.88 90 MET A O 1
ATOM 658 N N . ALA A 1 91 ? 14.096 1.972 -19.465 1.00 74.50 91 ALA A N 1
ATOM 659 C CA . ALA A 1 91 ? 14.787 0.850 -20.093 1.00 74.50 91 ALA A CA 1
ATOM 660 C C . ALA A 1 91 ? 14.257 0.570 -21.511 1.00 74.50 91 ALA A C 1
ATOM 662 O O . ALA A 1 91 ? 15.041 0.475 -22.457 1.00 74.50 91 ALA A O 1
ATOM 663 N N . ASP A 1 92 ? 12.935 0.518 -21.681 1.00 71.06 92 ASP A N 1
ATOM 664 C CA . ASP A 1 92 ? 12.291 0.277 -22.977 1.00 71.06 92 ASP A CA 1
ATOM 665 C C . ASP A 1 92 ? 12.537 1.425 -23.967 1.00 71.06 92 ASP A C 1
ATOM 667 O O . ASP A 1 92 ? 12.818 1.196 -25.150 1.00 71.06 92 ASP A O 1
ATOM 671 N N . GLY A 1 93 ? 12.498 2.673 -23.488 1.00 66.94 93 GLY A N 1
ATOM 672 C CA . GLY A 1 93 ? 12.829 3.854 -24.283 1.00 66.94 93 GLY A CA 1
ATOM 673 C C . GLY A 1 93 ? 14.274 3.846 -24.791 1.00 66.94 93 GLY A C 1
ATOM 674 O O . GLY A 1 93 ? 14.523 4.263 -25.926 1.00 66.94 93 GLY A O 1
ATOM 675 N N . HIS A 1 94 ? 15.220 3.334 -23.995 1.00 65.31 94 HIS A N 1
ATOM 676 C CA . HIS A 1 94 ? 16.621 3.214 -24.400 1.00 65.31 94 HIS A CA 1
ATOM 677 C C . HIS A 1 94 ? 16.805 2.160 -25.497 1.00 65.31 94 HIS A C 1
ATOM 679 O O . HIS A 1 94 ? 17.316 2.481 -26.571 1.00 65.31 94 HIS A O 1
ATOM 685 N N . ILE A 1 95 ? 16.248 0.959 -25.299 1.00 62.16 95 ILE A N 1
ATOM 686 C CA . ILE A 1 95 ? 16.287 -0.142 -26.278 1.00 62.16 95 ILE A CA 1
ATOM 687 C C . ILE A 1 95 ? 15.667 0.285 -27.617 1.00 62.16 95 ILE A C 1
ATOM 689 O O . ILE A 1 95 ? 16.224 0.028 -28.689 1.00 62.16 95 ILE A O 1
ATOM 693 N N . GLY A 1 96 ? 14.511 0.956 -27.577 1.00 60.06 96 GLY A N 1
ATOM 694 C CA . GLY A 1 96 ? 13.833 1.440 -28.780 1.00 60.06 96 GLY A CA 1
ATOM 695 C C . GLY A 1 96 ? 14.652 2.488 -29.538 1.00 60.06 96 GLY A C 1
ATOM 696 O O . GLY A 1 96 ? 14.759 2.429 -30.768 1.00 60.06 96 GLY A O 1
ATOM 697 N N . ASN A 1 97 ? 15.266 3.426 -28.814 1.00 58.41 97 ASN A N 1
ATOM 698 C CA . ASN A 1 97 ? 16.102 4.473 -29.392 1.00 58.41 97 ASN A CA 1
ATOM 699 C C . ASN A 1 97 ? 17.398 3.907 -29.998 1.00 58.41 97 ASN A C 1
ATOM 701 O O . ASN A 1 97 ? 17.749 4.258 -31.124 1.00 58.41 97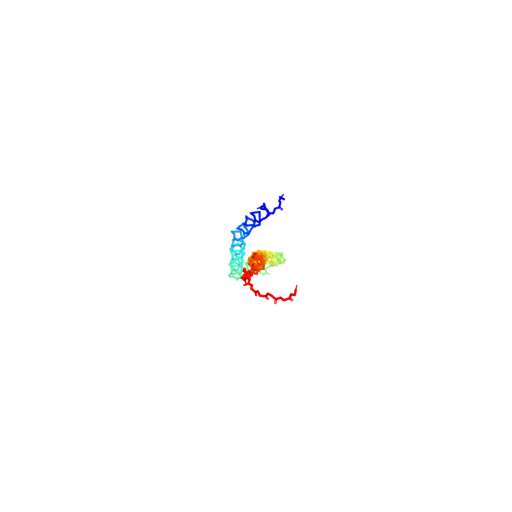 ASN A O 1
ATOM 705 N N . GLU A 1 98 ? 18.069 2.981 -29.316 1.00 61.38 98 GLU A N 1
ATOM 706 C CA . GLU A 1 98 ? 19.258 2.299 -29.833 1.00 61.38 98 GLU A CA 1
ATOM 707 C C . GLU A 1 98 ? 18.964 1.473 -31.085 1.00 61.38 98 GLU A C 1
ATOM 709 O O . GLU A 1 98 ? 19.718 1.528 -32.058 1.00 61.38 98 GLU A O 1
ATOM 714 N N . ALA A 1 99 ? 17.853 0.730 -31.108 1.00 61.47 99 ALA A N 1
ATOM 715 C CA . ALA A 1 99 ? 17.452 -0.035 -32.283 1.00 61.47 99 ALA A CA 1
ATOM 716 C C . ALA A 1 99 ? 17.207 0.891 -33.486 1.00 61.47 99 ALA A C 1
ATOM 718 O O . ALA A 1 99 ? 17.682 0.617 -34.591 1.00 61.47 99 ALA A O 1
ATOM 719 N N . LEU A 1 100 ? 16.527 2.024 -33.281 1.00 59.56 100 LEU A N 1
ATOM 720 C CA . LEU A 1 100 ? 16.297 3.036 -34.317 1.00 59.56 100 LEU A CA 1
ATOM 721 C C . LEU A 1 100 ? 17.606 3.653 -34.825 1.00 59.56 100 LEU A C 1
ATOM 723 O O . LEU A 1 100 ? 17.828 3.702 -36.037 1.00 59.56 100 LEU A O 1
ATOM 727 N N . ILE A 1 101 ? 18.489 4.070 -33.915 1.00 60.72 101 ILE A N 1
ATOM 728 C CA . ILE A 1 101 ? 19.816 4.618 -34.223 1.00 60.72 101 ILE A CA 1
ATOM 729 C C . ILE A 1 101 ? 20.633 3.590 -35.010 1.00 60.72 101 ILE A C 1
ATOM 731 O O . ILE A 1 101 ? 21.072 3.875 -36.125 1.00 60.72 101 ILE A O 1
ATOM 735 N N . ARG A 1 102 ? 20.754 2.355 -34.515 1.00 63.44 102 ARG A N 1
ATOM 736 C CA . ARG A 1 102 ? 21.456 1.262 -35.201 1.00 63.44 102 ARG A CA 1
ATOM 737 C C . ARG A 1 102 ? 20.905 1.035 -36.604 1.00 63.44 102 ARG A C 1
ATOM 739 O O . ARG A 1 102 ? 21.686 0.846 -37.532 1.00 63.44 102 ARG A O 1
ATOM 746 N N . THR A 1 103 ? 19.589 1.099 -36.794 1.00 60.31 103 THR A N 1
ATOM 747 C CA . THR A 1 103 ? 18.964 0.924 -38.115 1.00 60.31 103 THR A CA 1
ATOM 748 C C . THR A 1 103 ? 19.277 2.094 -39.057 1.00 60.31 103 THR A C 1
ATOM 750 O O . THR A 1 103 ? 19.571 1.872 -40.232 1.00 60.31 103 THR A O 1
ATOM 753 N N . MET A 1 104 ? 19.279 3.334 -38.553 1.00 59.38 104 MET A N 1
ATOM 754 C CA . MET A 1 104 ? 19.641 4.535 -39.320 1.00 59.38 104 MET A CA 1
ATOM 755 C C . MET A 1 104 ? 21.123 4.544 -39.722 1.00 59.38 104 MET A C 1
ATOM 757 O O . MET A 1 104 ? 21.443 4.847 -40.871 1.00 59.38 104 MET A O 1
ATOM 761 N N . PHE A 1 105 ? 22.026 4.151 -38.820 1.00 58.72 105 PHE A N 1
ATOM 762 C CA . PHE A 1 105 ? 23.467 4.106 -39.089 1.00 58.72 105 PHE A CA 1
ATOM 763 C C . PHE A 1 105 ? 23.904 2.856 -39.873 1.00 58.72 105 PHE A C 1
ATOM 765 O O . PHE A 1 105 ? 24.835 2.941 -40.670 1.00 58.72 105 PHE A O 1
ATOM 772 N N . SER A 1 106 ? 23.193 1.728 -39.763 1.00 63.41 106 SER A N 1
ATOM 773 C CA . SER A 1 106 ? 23.436 0.535 -40.602 1.00 63.41 106 SER A CA 1
ATOM 774 C C . SER A 1 106 ? 22.957 0.723 -42.044 1.00 63.41 106 SER A C 1
ATOM 776 O O . SER A 1 106 ? 23.474 0.089 -42.963 1.00 63.41 106 SER A O 1
ATOM 778 N N . ARG A 1 107 ? 21.981 1.612 -42.272 1.00 57.41 107 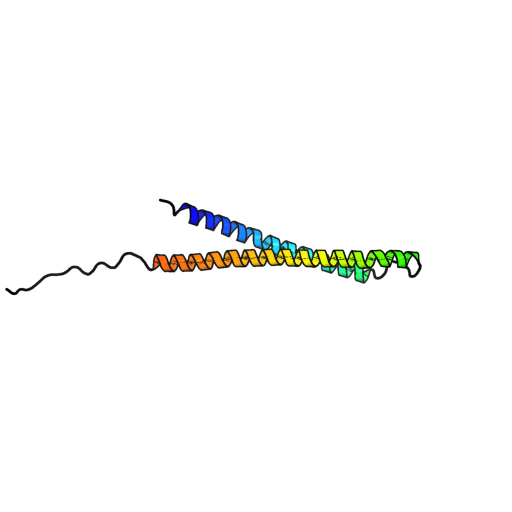ARG A N 1
ATOM 779 C CA . ARG A 1 107 ? 21.475 1.942 -43.614 1.00 57.41 107 ARG A CA 1
ATOM 780 C C . ARG A 1 107 ? 22.421 2.853 -44.414 1.00 57.41 107 ARG A C 1
ATOM 782 O O . ARG A 1 107 ? 22.265 2.943 -45.629 1.00 57.41 107 ARG A O 1
ATOM 789 N N . ASN A 1 108 ? 23.432 3.445 -43.772 1.00 48.16 108 ASN A N 1
ATOM 790 C CA . ASN A 1 108 ? 24.433 4.318 -44.397 1.00 48.16 108 ASN A CA 1
ATOM 791 C C . ASN A 1 108 ? 25.808 3.634 -44.593 1.00 48.16 108 ASN A C 1
ATOM 793 O O . ASN A 1 108 ? 26.850 4.274 -44.447 1.00 48.16 108 ASN A O 1
ATOM 797 N N . GLY A 1 109 ? 25.830 2.343 -44.953 1.00 52.91 109 GLY A N 1
ATOM 798 C CA . GLY A 1 109 ? 27.032 1.683 -45.496 1.00 52.91 109 GLY A CA 1
ATOM 799 C C . GLY A 1 109 ? 27.551 2.371 -46.778 1.00 52.91 109 GLY A C 1
ATOM 800 O O . GLY A 1 109 ? 26.795 3.112 -47.413 1.00 52.91 109 GLY A O 1
ATOM 801 N N . PRO A 1 110 ? 28.834 2.181 -47.159 1.00 49.16 110 PRO A N 1
ATOM 802 C CA . PRO A 1 110 ? 29.493 2.995 -48.179 1.00 49.16 110 PRO A CA 1
ATOM 803 C C . PRO A 1 110 ? 28.725 2.973 -49.505 1.00 49.16 110 PRO A C 1
ATOM 805 O O . PRO A 1 110 ? 28.231 1.936 -49.947 1.00 49.16 110 PRO A O 1
ATOM 808 N N . LYS A 1 111 ? 28.628 4.157 -50.120 1.00 51.41 111 LYS A N 1
ATOM 809 C CA . LYS A 1 111 ? 27.971 4.412 -51.408 1.00 51.41 111 LYS A CA 1
ATOM 810 C C . LYS A 1 111 ? 28.406 3.359 -52.443 1.00 51.41 111 LYS A C 1
ATOM 812 O O . LYS A 1 111 ? 29.613 3.174 -52.592 1.00 51.41 111 LYS A O 1
ATOM 817 N N . PRO A 1 112 ? 27.482 2.706 -53.176 1.00 49.50 112 PRO A N 1
ATOM 818 C CA . PRO A 1 112 ? 27.873 1.769 -54.221 1.00 49.50 112 PRO A CA 1
ATOM 819 C C . PRO A 1 112 ? 28.715 2.514 -55.262 1.00 49.50 112 PRO A C 1
ATOM 821 O O . PRO A 1 112 ? 28.284 3.542 -55.796 1.00 49.50 112 PRO A O 1
ATOM 824 N N . GLU A 1 113 ? 29.936 2.031 -55.496 1.00 53.41 113 GLU A N 1
ATOM 825 C CA . GLU A 1 113 ? 30.798 2.542 -56.557 1.00 53.41 113 GLU A CA 1
ATOM 826 C C . GLU A 1 113 ? 30.084 2.392 -57.909 1.00 53.41 113 GLU A C 1
ATOM 828 O O . GLU A 1 113 ? 29.448 1.362 -58.163 1.00 53.41 113 GLU A O 1
ATOM 833 N N . PRO A 1 114 ? 30.143 3.411 -58.784 1.00 56.53 114 PRO A N 1
ATOM 834 C CA . PRO A 1 114 ? 29.611 3.280 -60.130 1.00 56.53 114 PRO A CA 1
ATOM 835 C C . PRO A 1 114 ? 30.369 2.173 -60.887 1.00 56.53 114 PRO A C 1
ATOM 837 O O . PRO A 1 114 ? 31.577 2.015 -60.692 1.00 56.53 114 PRO A O 1
ATOM 840 N N . PRO A 1 115 ? 29.680 1.397 -61.744 1.00 56.69 115 PRO A N 1
ATOM 841 C CA . PRO A 1 115 ? 30.282 0.266 -62.440 1.00 56.69 115 PRO A CA 1
ATOM 842 C C . PRO A 1 115 ? 31.460 0.715 -63.319 1.00 56.69 115 PRO A C 1
ATOM 844 O O . PRO A 1 115 ? 31.448 1.837 -63.836 1.00 56.69 115 PRO A O 1
ATOM 847 N N . PRO A 1 116 ? 32.468 -0.153 -63.530 1.00 48.81 116 PRO A N 1
ATOM 848 C CA . PRO A 1 116 ? 33.641 0.195 -64.314 1.00 48.81 116 PRO A CA 1
ATOM 849 C C . PRO A 1 116 ? 33.220 0.542 -65.743 1.00 48.81 116 PRO A C 1
ATOM 851 O O . PRO A 1 116 ? 32.605 -0.269 -66.442 1.00 48.81 116 PRO A O 1
ATOM 854 N N . HIS A 1 117 ? 33.561 1.756 -66.179 1.00 53.25 117 HIS A N 1
ATOM 855 C CA . HIS A 1 117 ? 33.394 2.183 -67.561 1.00 53.25 117 HIS A CA 1
ATOM 856 C C . HIS A 1 117 ? 34.252 1.291 -68.463 1.00 53.25 117 HIS A C 1
ATOM 858 O O . HIS A 1 117 ? 35.457 1.484 -68.611 1.00 53.25 117 HIS A O 1
ATOM 864 N N . THR A 1 118 ? 33.606 0.287 -69.053 1.00 45.41 118 THR A N 1
ATOM 865 C CA . THR A 1 118 ? 34.152 -0.478 -70.170 1.00 45.41 118 THR A CA 1
ATOM 866 C C . THR A 1 118 ? 34.011 0.412 -71.398 1.00 45.41 118 THR A C 1
ATOM 868 O O . THR A 1 118 ? 32.908 0.841 -71.730 1.00 45.41 118 THR A O 1
ATOM 871 N N . GLY A 1 119 ? 35.148 0.793 -71.976 1.00 49.94 119 GLY A N 1
ATOM 872 C CA . GLY A 1 119 ? 35.226 1.816 -73.010 1.00 49.94 119 GLY A CA 1
ATOM 873 C C . GLY A 1 119 ? 34.656 1.415 -74.369 1.00 49.94 119 GLY A C 1
ATOM 874 O O . GLY A 1 119 ? 34.327 0.257 -74.621 1.00 49.94 119 GLY A O 1
ATOM 875 N N . GLY A 1 120 ? 34.635 2.403 -75.264 1.00 39.44 120 GLY A N 1
ATOM 876 C CA . GLY A 1 120 ? 34.547 2.190 -76.705 1.00 39.44 120 GLY A CA 1
ATOM 877 C C . GLY A 1 120 ? 33.807 3.299 -77.449 1.00 39.44 120 GLY A C 1
ATOM 878 O O . GLY A 1 120 ? 32.602 3.438 -77.282 1.00 39.44 120 GLY A O 1
ATOM 879 N N . GLY A 1 121 ? 34.525 4.001 -78.332 1.00 38.69 121 GLY A N 1
ATOM 880 C CA . GLY A 1 121 ? 33.950 4.488 -79.591 1.00 38.69 121 GLY A CA 1
ATOM 881 C C . GLY A 1 121 ? 33.804 5.999 -79.760 1.00 38.69 121 GLY A C 1
ATOM 882 O O . GLY A 1 121 ? 32.746 6.545 -79.483 1.00 38.69 121 GLY A O 1
ATOM 883 N N . ASP A 1 122 ? 34.879 6.614 -80.257 1.00 41.72 122 ASP A N 1
ATOM 884 C CA . ASP A 1 122 ? 34.943 7.528 -81.412 1.00 41.72 122 ASP A CA 1
ATOM 885 C C . ASP A 1 122 ? 33.919 8.668 -81.585 1.00 41.72 122 ASP A C 1
ATOM 887 O O . ASP A 1 122 ? 32.720 8.443 -81.733 1.00 41.72 122 ASP A O 1
ATOM 891 N N . LEU A 1 123 ? 34.443 9.896 -81.739 1.00 41.22 123 LEU A N 1
ATOM 892 C CA . LEU A 1 123 ? 34.360 10.722 -82.966 1.00 41.22 123 LEU A CA 1
ATOM 893 C C . LEU A 1 123 ? 34.709 12.195 -82.660 1.00 41.22 123 LEU A C 1
ATOM 895 O O . LEU A 1 123 ? 33.829 12.956 -82.266 1.00 41.22 123 LEU A O 1
ATOM 899 N N . GLN A 1 124 ? 35.966 12.603 -82.877 1.00 39.50 124 GLN A N 1
ATOM 900 C CA . GLN A 1 124 ? 36.397 13.573 -83.908 1.00 39.50 124 GLN A CA 1
ATOM 901 C C . GLN A 1 124 ? 37.898 13.857 -83.793 1.00 39.50 124 GLN A C 1
ATOM 903 O O . GLN A 1 124 ? 38.366 14.111 -82.663 1.00 39.50 124 GLN A O 1
#

Sequence (124 aa):
MGDADDDQILDIKLVDLQTSAPQFLTHSSDLATALVKLQGGLAAAGSPWGGDDQGKQFQDQYVPNVTSMTMAAEILALGLASIHDAMADMADGHIGNEALIRTMFSRNGPKPEPPPHTGGGDLQ

Foldseek 3Di:
DPDPVVVVVVVVVLVVLVVCLVVLLVVLVVLVVVLVVVVVVDVVCPQPQDPDPRSVVVCVPPVVVNVVVSVVSNVSSVVSNVSSVVSVCVSVVVVVVVVVVCVVVVVCDPDDDDDDPPDDDDDD